Protein AF-A0A147DNI1-F1 (afdb_monomer_lite)

Organism: NCBI:txid465820

Sequence (116 aa):
VEQVLERLRSTGLERAASSAAVAEEWGVDPDAPLRDVVAAAPNGPWGEILTAHLTAMVELTTQIGALRDENDRFLRTAAQATEETLAGSVGDAATYDASGGSGSRADGARLFEGTL

pLDDT: mean 85.21, std 16.27, range [45.31, 98.19]

Foldseek 3Di:
DVVVVVVVVVVVVVVLQVLLVLCVVLVHHSNDDSVVSLVSDPPDCSNVVSVVVVVVVVVVVVVVVVVVVVVVVVVVVVVVVVVVVVVVVVQLPQDQDPVRDRHDPPPPPDDDDDDD

Secondary structure (DSSP, 8-state):
-HHHHHHHHHHHHHHHHHHHHHHHHTTS-TTS-HHHHHHTPPSSTHHHHHHHHHHHHHHHHHHHHHHHHHHHHHHHHHHHHHHHHHHHHHHT--EEPTTS-EE-------------

Radius of gyration: 31.12 Å; chains: 1; bounding box: 53×21×94 Å

Structure (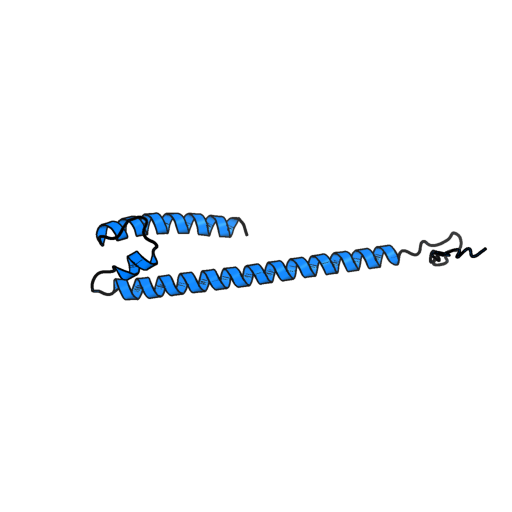mmCIF, N/CA/C/O backbone):
data_AF-A0A147DNI1-F1
#
_entry.id   AF-A0A147DNI1-F1
#
loop_
_atom_site.group_PDB
_atom_site.id
_atom_site.type_symbol
_atom_site.label_atom_id
_atom_site.label_alt_id
_atom_site.label_comp_id
_atom_site.label_asym_id
_atom_site.label_entity_id
_atom_site.label_seq_id
_atom_site.pdbx_PDB_ins_code
_atom_site.Cartn_x
_atom_site.Cartn_y
_atom_site.Cartn_z
_atom_site.occupancy
_atom_site.B_iso_or_equiv
_atom_site.auth_seq_id
_atom_site.auth_comp_id
_atom_site.auth_asym_id
_atom_site.auth_atom_id
_atom_site.pdbx_PDB_model_num
ATOM 1 N N . VAL A 1 1 ? 13.542 -7.790 -8.308 1.00 72.38 1 VAL A N 1
ATOM 2 C CA . VAL A 1 1 ? 12.217 -7.383 -7.783 1.00 72.38 1 VAL A CA 1
ATOM 3 C C . VAL A 1 1 ? 11.658 -8.447 -6.840 1.00 72.38 1 VAL A C 1
ATOM 5 O O . VAL A 1 1 ? 11.151 -8.070 -5.790 1.00 72.38 1 VAL A O 1
ATOM 8 N N . GLU A 1 2 ? 11.860 -9.746 -7.111 1.00 83.19 2 GLU A N 1
ATOM 9 C CA . GLU A 1 2 ? 11.446 -10.855 -6.227 1.00 83.19 2 GLU A CA 1
ATOM 10 C C . GLU A 1 2 ? 11.819 -10.664 -4.755 1.00 83.19 2 GLU A C 1
ATOM 12 O O . GLU A 1 2 ? 10.952 -10.780 -3.902 1.00 83.19 2 GLU A O 1
ATOM 17 N N . GLN A 1 3 ? 13.073 -10.326 -4.432 1.00 84.25 3 GLN A N 1
ATOM 18 C CA . GLN A 1 3 ? 13.489 -10.180 -3.027 1.00 84.25 3 GLN A CA 1
ATOM 19 C C . GLN A 1 3 ? 12.708 -9.092 -2.274 1.00 84.25 3 GLN A C 1
ATOM 21 O O . GLN A 1 3 ? 12.478 -9.213 -1.075 1.00 84.25 3 GLN A O 1
ATOM 26 N N . VAL A 1 4 ? 12.307 -8.020 -2.964 1.00 85.50 4 VAL A N 1
ATOM 27 C CA . VAL A 1 4 ? 11.508 -6.944 -2.363 1.00 85.50 4 VAL A CA 1
ATOM 28 C C . VAL A 1 4 ? 10.066 -7.404 -2.183 1.00 85.50 4 VAL A C 1
ATOM 30 O O . VAL A 1 4 ? 9.493 -7.179 -1.122 1.00 85.50 4 VAL A O 1
ATOM 33 N N . LEU A 1 5 ? 9.500 -8.093 -3.178 1.00 86.25 5 LEU A N 1
ATOM 34 C CA . LEU A 1 5 ? 8.153 -8.661 -3.086 1.00 86.25 5 LEU A CA 1
ATOM 35 C C . LEU A 1 5 ? 8.049 -9.708 -1.974 1.00 86.25 5 LEU A C 1
ATOM 37 O O . LEU A 1 5 ? 7.071 -9.710 -1.234 1.00 86.25 5 LEU A O 1
ATOM 41 N N . GLU A 1 6 ? 9.073 -10.542 -1.807 1.00 92.44 6 GLU A N 1
ATOM 42 C CA . GLU A 1 6 ? 9.119 -11.544 -0.744 1.00 92.44 6 GLU A CA 1
ATOM 43 C C . GLU A 1 6 ? 9.171 -10.892 0.641 1.00 92.44 6 GLU A C 1
ATOM 45 O O . GLU A 1 6 ? 8.403 -11.249 1.532 1.00 92.44 6 GLU A O 1
ATOM 50 N N . ARG A 1 7 ? 10.000 -9.854 0.815 1.00 89.19 7 ARG A N 1
ATOM 51 C CA . ARG A 1 7 ? 10.024 -9.077 2.065 1.00 89.19 7 ARG A CA 1
ATOM 52 C C . ARG A 1 7 ? 8.681 -8.407 2.343 1.00 89.19 7 ARG A C 1
ATOM 54 O O . ARG A 1 7 ? 8.182 -8.507 3.457 1.00 89.19 7 ARG A O 1
ATOM 61 N N . LEU A 1 8 ? 8.070 -7.774 1.337 1.00 89.19 8 LEU A N 1
ATOM 62 C CA . LEU A 1 8 ? 6.745 -7.160 1.473 1.00 89.19 8 LEU A CA 1
ATOM 63 C C . LEU A 1 8 ? 5.680 -8.187 1.867 1.00 89.19 8 LEU A C 1
ATOM 65 O O . LEU A 1 8 ? 4.802 -7.875 2.672 1.00 89.19 8 LEU A O 1
ATOM 69 N N . ARG A 1 9 ? 5.772 -9.412 1.339 1.00 91.69 9 ARG A N 1
ATOM 70 C CA . ARG A 1 9 ? 4.884 -10.516 1.701 1.00 91.69 9 ARG A CA 1
ATOM 71 C C . ARG A 1 9 ? 5.086 -10.956 3.151 1.00 91.69 9 ARG A C 1
ATOM 73 O O . ARG A 1 9 ? 4.098 -11.029 3.874 1.00 91.69 9 ARG A O 1
ATOM 80 N N . SER A 1 10 ? 6.328 -11.196 3.580 1.00 95.44 10 SER A N 1
ATOM 81 C CA . SER A 1 10 ? 6.647 -11.583 4.966 1.00 95.44 10 SER A CA 1
ATOM 82 C C . SER A 1 10 ? 6.173 -10.526 5.959 1.00 95.44 10 SER A C 1
ATOM 84 O O . SER A 1 10 ? 5.375 -10.816 6.846 1.00 95.44 10 SER A O 1
ATOM 86 N N . THR A 1 11 ? 6.563 -9.267 5.746 1.00 93.94 11 THR A N 1
ATOM 87 C CA . THR A 1 11 ? 6.142 -8.148 6.598 1.00 93.94 11 THR A CA 1
ATOM 88 C C . THR A 1 11 ? 4.626 -7.954 6.564 1.00 93.94 11 THR A C 1
ATOM 90 O O . THR A 1 11 ? 4.016 -7.605 7.572 1.00 93.94 11 THR A O 1
ATOM 93 N N . GLY A 1 12 ? 3.984 -8.189 5.416 1.00 92.75 12 GLY A N 1
ATOM 94 C CA . GLY A 1 12 ? 2.530 -8.161 5.294 1.00 92.75 12 GLY A CA 1
ATOM 95 C C . GLY A 1 12 ? 1.838 -9.221 6.147 1.00 92.75 12 GLY A C 1
ATOM 96 O O . GLY A 1 12 ? 0.837 -8.908 6.788 1.00 92.75 12 GLY A O 1
ATOM 97 N N . LEU A 1 13 ? 2.389 -10.434 6.187 1.00 95.31 13 LEU A N 1
ATOM 98 C CA . LEU A 1 13 ? 1.873 -11.538 6.993 1.00 95.31 13 LEU A CA 1
ATOM 99 C C . LEU A 1 13 ? 2.059 -11.282 8.495 1.00 95.31 13 LEU A C 1
ATOM 101 O O . LEU A 1 13 ? 1.117 -11.448 9.262 1.00 95.31 13 LEU A O 1
ATOM 105 N N . GLU A 1 14 ? 3.239 -10.816 8.907 1.00 95.56 14 GLU A N 1
ATOM 106 C CA . GLU A 1 14 ? 3.526 -10.437 10.300 1.00 95.56 14 GLU A CA 1
ATOM 107 C C . GLU A 1 14 ? 2.585 -9.332 10.790 1.00 95.56 14 GLU A C 1
ATOM 109 O O . GLU A 1 14 ? 2.044 -9.396 11.899 1.00 95.56 14 GLU A 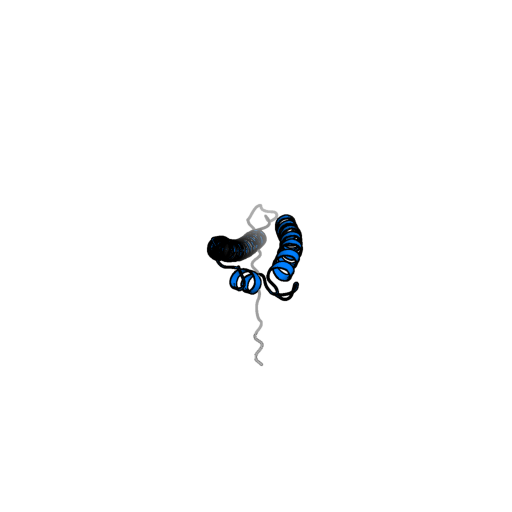O 1
ATOM 114 N N . ARG A 1 15 ? 2.341 -8.331 9.935 1.00 95.25 15 ARG A N 1
ATOM 115 C CA . ARG A 1 15 ? 1.386 -7.259 10.213 1.00 95.25 15 ARG A CA 1
ATOM 116 C C . ARG A 1 15 ? -0.031 -7.804 10.349 1.00 95.25 15 ARG A C 1
ATOM 118 O O . ARG A 1 15 ? -0.710 -7.405 11.281 1.00 95.25 15 ARG A O 1
ATOM 125 N N . ALA A 1 16 ? -0.461 -8.688 9.445 1.00 95.25 16 ALA A N 1
ATOM 126 C CA . ALA A 1 16 ? -1.796 -9.282 9.484 1.00 95.25 16 ALA A CA 1
ATOM 127 C C . ALA A 1 16 ? -2.016 -10.091 10.772 1.00 95.25 16 ALA A C 1
ATOM 129 O O . ALA A 1 16 ? -3.025 -9.910 11.445 1.00 95.25 16 ALA A O 1
ATOM 130 N N . ALA A 1 17 ? -1.034 -10.906 11.167 1.00 95.56 17 ALA A N 1
ATOM 131 C CA . ALA A 1 17 ? -1.082 -11.649 12.424 1.00 95.56 17 ALA A CA 1
ATOM 132 C C . ALA A 1 17 ? -1.150 -10.712 13.643 1.00 95.56 17 ALA A C 1
ATOM 134 O O . ALA A 1 17 ? -1.918 -10.947 14.572 1.00 95.56 17 ALA A O 1
ATOM 135 N N . SER A 1 18 ? -0.384 -9.618 13.622 1.00 94.81 18 SER A N 1
ATOM 136 C CA . SER A 1 18 ? -0.392 -8.622 14.699 1.00 94.81 18 SER A CA 1
ATOM 137 C C . SER A 1 18 ? -1.709 -7.839 14.754 1.00 94.81 18 SER A C 1
ATOM 139 O O . SER A 1 18 ? -2.223 -7.579 15.838 1.00 94.81 18 SER A O 1
ATOM 141 N N . SER 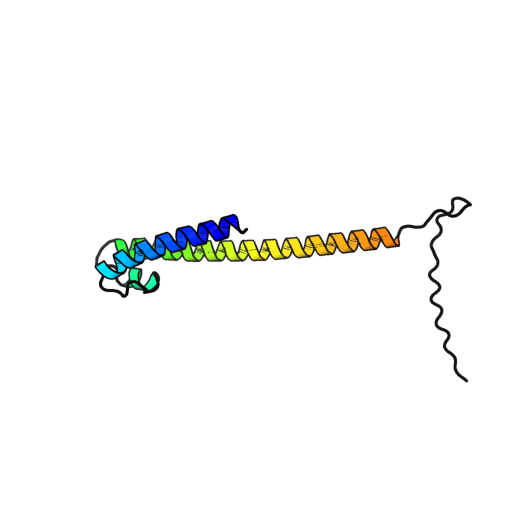A 1 19 ? -2.280 -7.475 13.600 1.00 96.31 19 SER A N 1
ATOM 142 C CA . SER A 1 19 ? -3.559 -6.763 13.537 1.00 96.31 19 SER A CA 1
ATOM 143 C C . SER A 1 19 ? -4.737 -7.636 13.941 1.00 96.31 19 SER A C 1
ATOM 145 O O . SER A 1 19 ? -5.671 -7.102 14.521 1.00 96.31 19 SER A O 1
ATOM 147 N N . ALA A 1 20 ? -4.687 -8.947 13.684 1.00 97.25 20 ALA A N 1
ATOM 148 C CA . ALA A 1 20 ? -5.727 -9.880 14.111 1.00 97.25 20 ALA A CA 1
ATOM 149 C C . ALA A 1 20 ? -5.870 -9.904 15.642 1.00 97.25 20 ALA A C 1
ATOM 151 O O . ALA A 1 20 ? -6.976 -9.791 16.158 1.00 97.25 20 ALA A O 1
ATOM 152 N N . ALA A 1 21 ? -4.752 -9.936 16.377 1.00 96.50 21 ALA A N 1
ATOM 153 C CA . ALA A 1 21 ? -4.777 -9.884 17.841 1.00 96.50 21 ALA A CA 1
ATOM 154 C C . ALA A 1 21 ? -5.391 -8.574 18.375 1.00 96.50 21 ALA A C 1
ATOM 156 O O . ALA A 1 21 ? -6.169 -8.586 19.326 1.00 96.50 21 ALA A O 1
ATOM 157 N N . VAL A 1 22 ? -5.073 -7.442 17.740 1.00 96.81 22 VAL A N 1
ATOM 158 C CA . VAL A 1 22 ? -5.647 -6.134 18.103 1.00 96.81 22 VAL A CA 1
ATOM 159 C C . VAL A 1 22 ? -7.129 -6.051 17.728 1.00 96.81 22 VAL A C 1
ATOM 161 O O . VAL A 1 22 ? -7.920 -5.484 18.476 1.00 96.81 22 VAL A O 1
ATOM 164 N N . ALA A 1 23 ? -7.521 -6.625 16.589 1.00 97.38 23 ALA A N 1
ATOM 165 C CA . ALA A 1 23 ? -8.911 -6.684 16.159 1.00 97.38 23 ALA A CA 1
ATOM 166 C C . ALA A 1 23 ? -9.770 -7.437 17.182 1.00 97.38 23 ALA A C 1
ATOM 168 O O . ALA A 1 23 ? -10.801 -6.911 17.596 1.00 97.38 23 ALA A O 1
ATOM 169 N N . GLU A 1 24 ? -9.305 -8.593 17.665 1.00 97.12 24 GLU A N 1
ATOM 170 C CA . GLU A 1 24 ? -9.978 -9.336 18.738 1.00 97.12 24 GLU A CA 1
ATOM 171 C C . GLU A 1 24 ? -10.109 -8.501 20.019 1.00 97.12 24 GLU A C 1
ATOM 173 O O . GLU A 1 24 ? -11.193 -8.438 20.603 1.00 97.12 24 GLU A O 1
ATOM 178 N N . GLU A 1 25 ? -9.038 -7.816 20.437 1.00 96.31 25 GLU A N 1
ATOM 179 C CA . GLU A 1 25 ? -9.048 -6.948 21.623 1.00 96.31 25 GLU A CA 1
ATOM 180 C C . GLU A 1 25 ? -10.070 -5.808 21.499 1.00 96.31 25 GLU A C 1
ATOM 182 O O . GLU A 1 25 ? -10.722 -5.434 22.476 1.00 96.31 25 GLU A O 1
ATOM 187 N N . TRP A 1 26 ? -10.235 -5.260 20.294 1.00 96.69 26 TRP A N 1
ATOM 188 C CA . TRP A 1 26 ? -11.152 -4.152 20.017 1.00 96.69 26 TRP A CA 1
ATOM 189 C C . TRP A 1 26 ? -12.542 -4.604 19.548 1.00 96.69 26 TRP A C 1
ATOM 191 O O . TRP A 1 26 ? -13.390 -3.764 19.250 1.00 96.69 26 TRP A O 1
ATOM 201 N N . GLY A 1 27 ? -12.813 -5.913 19.530 1.00 96.38 27 GLY A N 1
ATOM 202 C CA . GLY A 1 27 ? -14.127 -6.471 19.200 1.00 96.38 27 GLY A CA 1
ATOM 203 C C . GLY A 1 27 ? -14.490 -6.414 17.713 1.00 96.38 27 GLY A C 1
ATOM 204 O O . GLY A 1 27 ? -15.674 -6.361 17.374 1.00 96.38 27 GLY A O 1
ATOM 205 N N . VAL A 1 28 ? -13.492 -6.412 16.832 1.00 97.31 28 VAL A N 1
ATOM 206 C CA . VAL A 1 28 ? -13.637 -6.508 15.374 1.00 97.31 28 VAL A CA 1
ATOM 207 C C . VAL A 1 28 ? -13.272 -7.924 14.926 1.00 97.31 28 VAL A C 1
ATOM 209 O O . VAL A 1 28 ? -12.538 -8.633 15.610 1.00 97.31 28 VAL A O 1
ATOM 212 N N . ASP A 1 29 ? -13.790 -8.350 13.775 1.00 97.38 29 ASP A N 1
ATOM 213 C CA . ASP A 1 29 ? -13.397 -9.613 13.147 1.00 97.38 29 ASP A CA 1
ATOM 214 C C . ASP A 1 29 ? -11.856 -9.675 12.962 1.00 97.38 29 ASP A C 1
ATOM 216 O O . ASP A 1 29 ? -11.288 -8.725 12.414 1.00 97.38 29 ASP A O 1
ATOM 220 N N . PRO A 1 30 ? -11.160 -10.742 13.410 1.00 96.44 30 PRO A N 1
ATOM 221 C CA . PRO A 1 30 ? -9.708 -10.889 13.244 1.00 96.44 30 PRO A CA 1
ATOM 222 C C . PRO A 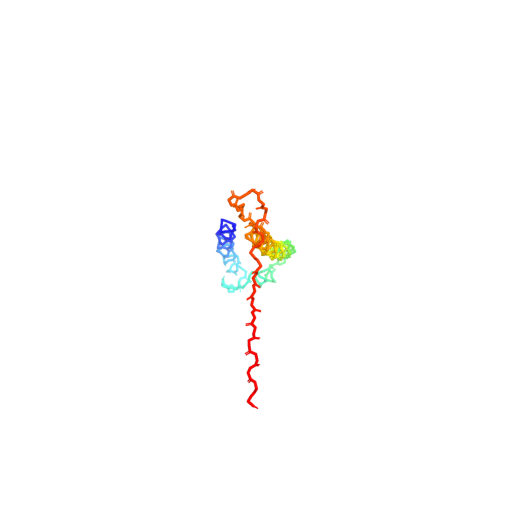1 30 ? -9.247 -10.903 11.782 1.00 96.44 30 PRO A C 1
ATOM 224 O O . PRO A 1 30 ? -8.106 -10.528 11.502 1.00 96.44 30 PRO A O 1
ATOM 227 N N . ASP A 1 31 ? -10.127 -11.285 10.853 1.00 95.56 31 ASP A N 1
ATOM 228 C CA . ASP A 1 31 ? -9.871 -11.267 9.411 1.00 95.56 31 ASP A CA 1
ATOM 229 C C . ASP A 1 31 ? -10.297 -9.938 8.752 1.00 95.56 31 ASP A C 1
ATOM 231 O O . ASP A 1 31 ? -10.200 -9.778 7.528 1.00 95.56 31 ASP A O 1
ATOM 235 N N . ALA A 1 32 ? -10.756 -8.953 9.537 1.00 96.06 32 ALA A N 1
ATOM 236 C CA . ALA A 1 32 ? -11.125 -7.641 9.023 1.00 96.06 32 ALA A CA 1
ATOM 237 C C . ALA A 1 32 ? -9.930 -6.937 8.361 1.00 96.06 32 ALA A C 1
ATOM 239 O O . ALA A 1 32 ? -8.783 -7.029 8.817 1.00 96.06 32 ALA A O 1
ATOM 240 N N . PRO A 1 33 ? -10.166 -6.157 7.290 1.00 95.12 33 PRO A N 1
ATOM 241 C CA . PRO A 1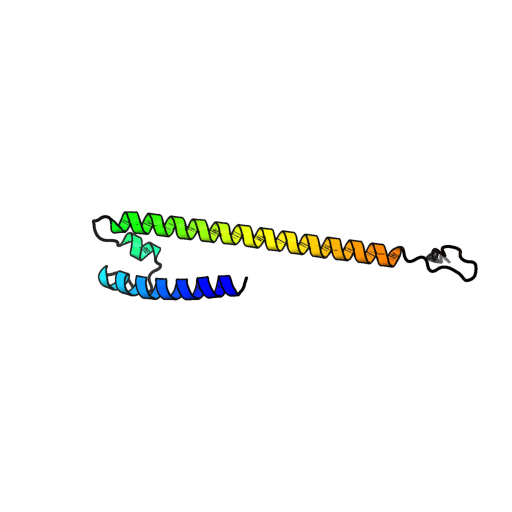 33 ? -9.103 -5.372 6.693 1.00 95.12 33 PRO A CA 1
ATOM 242 C C . PRO A 1 33 ? -8.580 -4.353 7.712 1.00 95.12 33 PRO A C 1
ATOM 244 O O . PRO A 1 33 ? -9.347 -3.739 8.447 1.00 95.12 33 PRO A O 1
ATOM 247 N N . LEU A 1 34 ? -7.270 -4.091 7.687 1.00 95.69 34 LEU A N 1
ATOM 248 C CA . LEU A 1 34 ? -6.600 -3.205 8.651 1.00 95.69 34 LEU A CA 1
ATOM 249 C C . LEU A 1 34 ? -7.293 -1.841 8.828 1.00 95.69 34 LEU A C 1
ATOM 251 O O . LEU A 1 34 ? -7.313 -1.303 9.926 1.00 95.69 34 LEU A O 1
ATOM 255 N N . ARG A 1 35 ? -7.889 -1.293 7.762 1.00 96.56 35 ARG A N 1
ATOM 256 C CA . ARG A 1 35 ? -8.637 -0.027 7.808 1.00 96.56 35 ARG A CA 1
ATOM 257 C C . ARG A 1 35 ? -9.809 -0.056 8.805 1.00 96.56 35 ARG A C 1
ATOM 259 O O . ARG A 1 35 ? -10.072 0.954 9.446 1.00 96.56 35 ARG A O 1
ATOM 266 N N . ASP A 1 36 ? -10.470 -1.202 8.946 1.00 97.19 36 ASP A N 1
ATOM 267 C CA . ASP A 1 36 ? -11.626 -1.382 9.825 1.00 97.19 36 ASP A CA 1
ATOM 268 C C . ASP A 1 36 ? -11.158 -1.529 11.277 1.00 97.19 36 ASP A C 1
ATOM 270 O O . ASP A 1 36 ? -11.750 -0.941 12.179 1.00 97.19 36 ASP A O 1
ATOM 274 N N . VAL A 1 37 ? -10.022 -2.203 11.494 1.00 97.25 37 VAL A N 1
ATOM 275 C CA . VAL A 1 37 ? -9.351 -2.261 12.805 1.00 97.25 37 VAL A CA 1
ATOM 276 C C . VAL A 1 37 ? -8.950 -0.858 13.270 1.00 97.25 37 VAL A C 1
ATOM 278 O O . VAL A 1 37 ? -9.202 -0.488 14.411 1.00 97.25 37 VAL A O 1
ATOM 281 N N . VAL A 1 38 ? -8.382 -0.035 12.379 1.00 97.25 38 VAL A N 1
ATOM 282 C CA . VAL A 1 38 ? -8.039 1.366 12.688 1.00 97.25 38 VAL A CA 1
ATOM 283 C C . VAL A 1 38 ? -9.282 2.193 13.022 1.00 97.25 38 VAL A C 1
ATOM 285 O O . VAL A 1 38 ? -9.246 2.992 13.956 1.00 97.25 38 VAL A O 1
ATOM 288 N N . ALA A 1 39 ? -10.383 1.995 12.296 1.00 96.12 39 ALA A N 1
ATOM 289 C CA . ALA A 1 39 ? -11.637 2.703 12.546 1.00 96.12 39 ALA A CA 1
ATOM 290 C C . ALA A 1 39 ? -12.284 2.327 13.892 1.00 96.12 39 ALA A C 1
ATOM 292 O O . ALA A 1 39 ? -12.988 3.147 14.478 1.00 96.12 39 ALA A O 1
ATOM 293 N N . ALA A 1 40 ? -12.032 1.115 14.386 1.00 97.06 40 ALA A N 1
ATOM 294 C CA . ALA A 1 40 ? -12.515 0.636 15.678 1.00 97.06 40 ALA A CA 1
ATOM 295 C C . ALA A 1 40 ? -11.612 1.014 16.862 1.00 97.06 40 ALA A C 1
ATOM 297 O O . ALA A 1 40 ? -11.896 0.615 17.992 1.00 97.06 40 ALA A O 1
ATOM 298 N N . ALA A 1 41 ? -10.530 1.766 16.627 1.00 96.88 41 ALA A N 1
ATOM 299 C CA . ALA A 1 41 ? -9.623 2.162 17.691 1.00 96.88 41 ALA A CA 1
ATOM 300 C C . ALA A 1 41 ? -10.388 2.865 18.833 1.00 96.88 41 ALA A C 1
ATOM 302 O O . ALA A 1 41 ? -11.176 3.784 18.580 1.00 96.88 41 ALA A O 1
ATOM 303 N N . PRO A 1 42 ? -10.159 2.469 20.098 1.00 94.88 42 PRO A N 1
ATOM 304 C CA . PRO A 1 42 ? -10.822 3.084 21.237 1.00 94.88 42 PRO A CA 1
ATOM 305 C C . PRO A 1 42 ? -10.415 4.554 21.389 1.00 94.88 42 PRO A C 1
ATOM 307 O O . PRO A 1 42 ? -9.388 5.001 20.869 1.00 94.88 42 PRO A O 1
ATOM 310 N N . ASN A 1 43 ? -11.206 5.305 22.162 1.00 93.50 43 ASN A N 1
ATOM 311 C CA . ASN A 1 43 ? -10.919 6.707 22.465 1.00 93.50 43 ASN A CA 1
ATOM 312 C C . ASN A 1 43 ? -9.490 6.869 22.998 1.00 93.50 43 ASN A C 1
ATOM 314 O O . ASN A 1 43 ? -9.131 6.306 24.033 1.00 93.50 43 ASN A O 1
ATOM 318 N N . GLY A 1 44 ? -8.685 7.666 22.301 1.00 93.38 44 GLY A N 1
ATOM 319 C CA . GLY A 1 44 ? -7.280 7.848 22.627 1.00 93.38 44 GLY A CA 1
ATOM 320 C C . GLY A 1 44 ? -6.434 8.144 21.389 1.00 93.38 44 GLY A C 1
ATOM 321 O O . GLY A 1 44 ? -6.970 8.382 20.307 1.00 93.38 44 GLY A O 1
ATOM 322 N N . PRO A 1 45 ? -5.101 8.128 21.533 1.00 96.00 45 PRO A N 1
ATOM 323 C CA . PRO A 1 45 ? -4.182 8.536 20.470 1.00 96.00 45 PRO A CA 1
ATOM 324 C C . PRO A 1 45 ? -4.054 7.507 19.335 1.00 96.00 45 PRO A C 1
ATOM 326 O O . PRO A 1 45 ? -3.581 7.836 18.249 1.00 96.00 45 PRO A O 1
ATOM 329 N N . TRP A 1 46 ? -4.452 6.253 19.569 1.00 96.00 46 TRP A N 1
ATOM 330 C CA . TRP A 1 46 ? -4.200 5.155 18.636 1.00 96.00 46 TRP A CA 1
ATOM 331 C C . TRP A 1 46 ? -4.924 5.305 17.300 1.00 96.00 46 TRP A C 1
ATOM 333 O O . TRP A 1 46 ? -4.326 4.999 16.271 1.00 96.00 46 TRP A O 1
ATOM 343 N N . GLY A 1 47 ? -6.156 5.822 17.290 1.00 96.25 47 GLY A N 1
ATOM 344 C CA . GLY A 1 47 ? -6.898 6.042 16.045 1.00 96.25 47 GLY A CA 1
ATOM 345 C C . GLY A 1 47 ? -6.172 7.000 15.097 1.00 96.25 47 GLY A C 1
ATOM 346 O O . GLY A 1 47 ? -5.999 6.695 13.917 1.00 96.25 47 GLY A O 1
ATOM 347 N N . GLU A 1 48 ? -5.663 8.119 15.618 1.00 97.31 48 GLU A N 1
ATOM 348 C CA . GLU A 1 48 ? -4.899 9.099 14.836 1.00 97.31 48 GLU A CA 1
ATOM 349 C C . GLU A 1 48 ? -3.566 8.515 14.351 1.00 97.31 48 GLU A C 1
ATOM 351 O O . GLU A 1 48 ? -3.260 8.562 13.157 1.00 97.31 48 GLU A O 1
ATOM 356 N N . ILE A 1 49 ? -2.800 7.898 15.259 1.00 97.44 49 ILE A N 1
ATOM 357 C CA . ILE A 1 49 ? -1.491 7.311 14.945 1.00 97.44 49 ILE A CA 1
ATOM 358 C C . ILE A 1 49 ? -1.626 6.250 13.852 1.00 97.44 49 ILE A C 1
ATOM 360 O O . ILE A 1 49 ? -0.888 6.281 12.865 1.00 97.44 49 ILE A O 1
ATOM 364 N N . LEU A 1 50 ? -2.560 5.312 14.005 1.00 97.06 50 LEU A N 1
ATOM 365 C CA . LEU A 1 50 ? -2.731 4.220 13.054 1.00 97.06 50 LEU A CA 1
ATOM 366 C C . LEU A 1 50 ? -3.292 4.708 11.716 1.00 97.06 50 LEU A C 1
ATOM 368 O O . LEU A 1 50 ? -2.880 4.201 10.674 1.00 97.06 50 LEU A O 1
ATOM 372 N N . THR A 1 51 ? -4.151 5.731 11.717 1.00 98.00 51 THR A N 1
ATOM 373 C CA . THR A 1 51 ? -4.624 6.373 10.481 1.00 98.00 51 THR A CA 1
ATOM 374 C C . THR A 1 51 ? -3.472 7.020 9.715 1.00 98.00 51 THR A C 1
ATOM 376 O O . THR A 1 51 ? -3.350 6.822 8.502 1.00 98.00 51 THR A O 1
ATOM 379 N N . ALA A 1 52 ? -2.585 7.743 10.407 1.00 98.19 52 ALA A N 1
ATOM 380 C CA . ALA A 1 52 ? -1.409 8.353 9.790 1.00 98.19 52 ALA A CA 1
ATOM 381 C C . ALA A 1 52 ? -0.470 7.291 9.191 1.00 98.19 52 ALA A C 1
ATOM 383 O O . ALA A 1 52 ? -0.036 7.418 8.046 1.00 98.19 52 ALA A O 1
ATOM 384 N N . HIS A 1 53 ? -0.219 6.199 9.921 1.00 97.19 53 HIS A N 1
ATOM 385 C CA . HIS A 1 53 ? 0.610 5.095 9.428 1.00 97.19 53 HIS A CA 1
ATOM 386 C C . HIS A 1 53 ? -0.031 4.369 8.243 1.00 97.19 53 HIS A C 1
ATOM 388 O O . HIS A 1 53 ? 0.657 4.077 7.266 1.00 97.19 53 HIS A O 1
ATOM 394 N N . LEU A 1 54 ? -1.338 4.090 8.292 1.00 96.88 54 LEU A N 1
ATOM 395 C CA . LEU A 1 54 ? -2.061 3.469 7.182 1.00 96.88 54 LEU A CA 1
ATOM 396 C C . LEU A 1 54 ? -1.986 4.334 5.922 1.00 96.88 54 LEU A C 1
ATOM 398 O O . LEU A 1 54 ? -1.696 3.818 4.844 1.00 96.88 54 LEU A O 1
ATOM 402 N N . THR A 1 55 ? -2.176 5.645 6.073 1.00 98.19 55 THR A N 1
ATOM 403 C CA . THR A 1 55 ? -2.059 6.612 4.975 1.00 98.19 55 THR A CA 1
ATOM 404 C C . THR A 1 55 ? -0.661 6.573 4.361 1.00 98.19 55 THR A C 1
ATOM 406 O O . THR A 1 55 ? -0.531 6.365 3.156 1.00 98.19 55 THR A O 1
ATOM 409 N N . ALA A 1 56 ? 0.386 6.661 5.187 1.00 97.62 56 ALA A N 1
ATOM 410 C CA . ALA A 1 56 ? 1.768 6.591 4.718 1.00 97.62 56 ALA A CA 1
ATOM 411 C C . ALA A 1 56 ? 2.085 5.253 4.020 1.00 97.62 56 ALA A C 1
ATOM 413 O O . ALA A 1 56 ? 2.740 5.235 2.980 1.00 97.62 56 ALA A O 1
ATOM 414 N N . MET A 1 57 ? 1.594 4.121 4.542 1.00 95.00 57 MET A N 1
ATOM 415 C CA . MET A 1 57 ? 1.783 2.808 3.911 1.00 95.00 57 MET A CA 1
ATOM 416 C C . MET A 1 57 ? 1.134 2.729 2.522 1.00 95.00 57 MET A C 1
ATOM 418 O O . MET A 1 57 ? 1.751 2.204 1.590 1.00 95.00 57 MET A O 1
ATOM 422 N N . VAL A 1 58 ? -0.091 3.244 2.368 1.00 95.75 58 VAL A N 1
ATOM 423 C CA . VAL A 1 58 ? -0.805 3.285 1.078 1.00 95.75 58 VAL A CA 1
ATOM 424 C C . VAL A 1 58 ? -0.085 4.196 0.083 1.00 95.75 58 VAL A C 1
ATOM 426 O O . VAL A 1 58 ? 0.083 3.839 -1.085 1.00 95.75 58 VAL A O 1
ATOM 429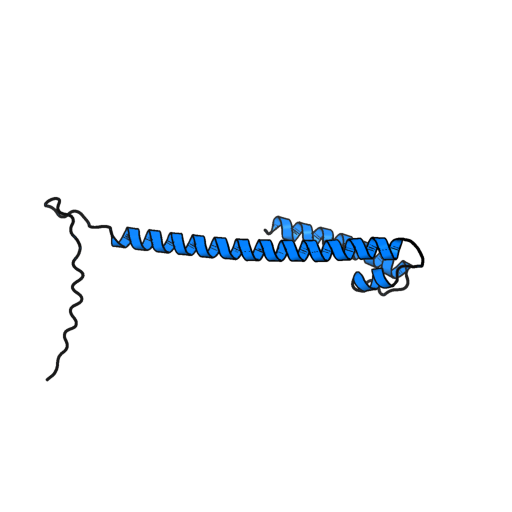 N N . GLU A 1 59 ? 0.394 5.350 0.542 1.00 98.00 59 GLU A N 1
ATOM 430 C CA . GLU A 1 59 ? 1.140 6.287 -0.295 1.00 98.00 59 GLU A CA 1
ATOM 431 C C . GLU A 1 59 ? 2.450 5.665 -0.799 1.00 98.00 59 GLU A C 1
ATOM 433 O O . GLU A 1 59 ? 2.718 5.657 -2.002 1.00 98.00 59 GLU A O 1
ATOM 438 N N . LEU A 1 60 ? 3.236 5.064 0.098 1.00 95.19 60 LEU A N 1
ATOM 439 C CA . LEU A 1 60 ? 4.501 4.417 -0.249 1.00 95.19 60 LEU A CA 1
ATOM 440 C C . LEU A 1 60 ? 4.302 3.243 -1.212 1.00 95.19 60 LEU A C 1
ATOM 442 O O . LEU A 1 60 ? 5.055 3.100 -2.173 1.00 95.19 60 LEU A O 1
ATOM 446 N N . THR A 1 61 ? 3.282 2.409 -0.998 1.00 91.69 61 THR A N 1
ATOM 447 C CA . THR A 1 61 ? 2.994 1.290 -1.914 1.00 91.69 61 THR A CA 1
ATOM 448 C C . THR A 1 61 ? 2.546 1.769 -3.292 1.00 91.69 61 THR A C 1
ATOM 450 O O . THR A 1 61 ? 2.951 1.180 -4.296 1.00 91.69 61 THR A O 1
ATOM 453 N N . THR A 1 62 ? 1.807 2.876 -3.361 1.00 95.50 62 THR A N 1
ATOM 454 C CA . THR A 1 62 ? 1.448 3.527 -4.629 1.00 95.50 62 THR A CA 1
ATOM 455 C C . THR A 1 62 ? 2.690 4.045 -5.361 1.00 95.50 62 THR A C 1
ATOM 457 O O . THR A 1 62 ? 2.863 3.772 -6.549 1.00 95.50 62 THR A O 1
ATOM 460 N N . GLN A 1 63 ? 3.599 4.726 -4.654 1.00 95.75 63 GLN A N 1
ATOM 461 C CA . GLN A 1 63 ? 4.859 5.222 -5.223 1.00 95.75 63 GLN A CA 1
ATOM 462 C C . GLN A 1 63 ? 5.759 4.083 -5.726 1.00 95.75 63 GLN A C 1
ATOM 464 O O . GLN A 1 63 ? 6.330 4.178 -6.813 1.00 95.75 63 GLN A O 1
ATOM 469 N N . ILE A 1 64 ? 5.854 2.981 -4.973 1.00 91.12 64 ILE A N 1
ATOM 470 C CA . ILE A 1 64 ? 6.594 1.779 -5.390 1.00 91.12 64 ILE A CA 1
ATOM 471 C C . ILE A 1 64 ? 6.006 1.199 -6.684 1.00 91.12 64 ILE A C 1
ATOM 473 O O . ILE A 1 64 ? 6.767 0.828 -7.579 1.00 91.12 64 ILE A O 1
ATOM 477 N N . GLY A 1 65 ? 4.674 1.134 -6.796 1.00 90.50 65 GLY A N 1
ATOM 478 C CA . GLY A 1 65 ? 3.987 0.685 -8.010 1.00 90.50 65 GLY A CA 1
ATOM 479 C C . GLY A 1 65 ? 4.331 1.551 -9.222 1.00 90.50 65 GLY A C 1
ATOM 480 O O . GLY A 1 65 ? 4.795 1.032 -10.232 1.00 90.50 65 GLY A O 1
ATOM 481 N N . ALA A 1 66 ? 4.222 2.873 -9.081 1.00 94.94 66 ALA A N 1
ATOM 482 C CA . ALA A 1 66 ? 4.557 3.810 -10.152 1.00 94.94 66 ALA A CA 1
ATOM 483 C C . ALA A 1 66 ? 6.026 3.697 -10.604 1.00 94.94 66 ALA A C 1
ATOM 485 O O . ALA A 1 66 ? 6.312 3.679 -11.800 1.00 94.94 66 ALA A O 1
ATOM 486 N N . LEU A 1 67 ? 6.967 3.569 -9.659 1.00 94.12 67 LEU A N 1
ATOM 487 C CA . LEU A 1 67 ? 8.387 3.405 -9.980 1.00 94.12 67 LEU A CA 1
ATOM 488 C C . LEU A 1 67 ? 8.665 2.081 -10.706 1.00 94.12 67 LEU A C 1
ATOM 490 O O . LEU A 1 67 ? 9.513 2.023 -11.597 1.00 94.12 67 LEU A O 1
ATOM 494 N N . ARG A 1 68 ? 7.967 1.006 -10.328 1.00 92.56 68 ARG A N 1
ATOM 495 C CA . ARG A 1 68 ? 8.057 -0.278 -11.027 1.00 92.56 68 ARG A CA 1
ATOM 496 C C . ARG A 1 68 ? 7.589 -0.144 -12.475 1.00 92.56 68 ARG A C 1
ATOM 498 O O . ARG A 1 68 ? 8.316 -0.574 -13.365 1.00 92.56 68 ARG A O 1
ATOM 505 N N . ASP A 1 69 ? 6.422 0.452 -12.696 1.00 93.69 69 ASP A N 1
ATOM 506 C CA . ASP A 1 69 ? 5.841 0.591 -14.035 1.00 93.69 69 ASP A CA 1
ATOM 507 C C . ASP A 1 69 ? 6.745 1.427 -14.956 1.00 93.69 69 ASP A C 1
ATOM 509 O O . ASP A 1 69 ? 6.946 1.094 -16.126 1.00 93.69 69 ASP A O 1
ATOM 513 N N . GLU A 1 70 ? 7.362 2.474 -14.406 1.00 96.00 70 GLU A N 1
ATOM 514 C CA . GLU A 1 70 ? 8.318 3.313 -15.125 1.00 96.00 70 GLU A CA 1
ATOM 515 C C . GLU A 1 70 ? 9.607 2.555 -15.489 1.00 96.00 70 GLU A C 1
ATOM 517 O O . GLU A 1 70 ? 10.096 2.648 -16.617 1.00 96.00 70 GLU A O 1
ATOM 522 N N . ASN A 1 71 ? 10.132 1.736 -14.574 1.00 92.88 71 ASN A N 1
ATOM 523 C CA . ASN A 1 71 ? 11.275 0.869 -14.867 1.00 92.88 71 ASN A CA 1
ATOM 524 C C . ASN A 1 71 ? 10.944 -0.168 -15.950 1.00 92.88 71 ASN A C 1
ATOM 526 O O . ASN A 1 71 ? 11.743 -0.372 -16.866 1.00 92.88 71 ASN A O 1
ATOM 530 N N . ASP A 1 72 ? 9.763 -0.788 -15.890 1.00 94.50 72 ASP A N 1
ATOM 531 C CA . ASP A 1 72 ? 9.306 -1.743 -16.905 1.00 94.50 72 ASP A CA 1
ATOM 532 C C . ASP A 1 72 ? 9.198 -1.069 -18.284 1.00 94.50 72 ASP A C 1
ATOM 534 O O . ASP A 1 72 ? 9.577 -1.658 -19.302 1.00 94.50 72 ASP A O 1
ATOM 538 N N . ARG A 1 73 ? 8.743 0.190 -18.330 1.00 96.31 73 ARG A N 1
ATOM 539 C CA . ARG A 1 73 ? 8.728 1.003 -19.553 1.00 96.31 73 ARG A CA 1
ATOM 540 C C . ARG A 1 73 ? 10.140 1.245 -20.089 1.00 96.31 73 ARG A C 1
ATOM 542 O O . ARG A 1 73 ? 10.376 0.995 -21.271 1.00 96.31 73 ARG A O 1
ATOM 549 N N . PHE A 1 74 ? 11.080 1.682 -19.247 1.00 95.25 74 PHE A N 1
ATOM 550 C CA . PHE A 1 74 ? 12.467 1.917 -19.664 1.00 95.25 74 PHE A CA 1
ATOM 551 C C . PHE A 1 74 ? 13.141 0.658 -20.209 1.00 95.25 74 PHE A C 1
ATOM 553 O O . PHE A 1 74 ? 13.796 0.722 -21.249 1.00 95.25 74 PHE A O 1
ATOM 560 N N . LEU A 1 75 ? 12.949 -0.488 -19.552 1.00 95.62 75 LEU A N 1
ATOM 561 C CA . LEU A 1 75 ? 13.522 -1.761 -19.992 1.00 95.62 75 LEU A CA 1
ATOM 562 C C . LEU A 1 75 ? 13.004 -2.176 -21.373 1.00 95.62 75 LEU A C 1
ATOM 564 O O . LEU A 1 75 ? 13.790 -2.606 -22.216 1.00 95.62 75 LEU A O 1
ATOM 568 N N . ARG A 1 76 ? 11.705 -1.997 -21.640 1.00 95.94 76 ARG A N 1
ATOM 569 C CA . ARG A 1 76 ? 11.117 -2.283 -22.961 1.00 95.94 76 ARG A CA 1
ATOM 570 C C . ARG A 1 76 ? 11.690 -1.380 -24.048 1.00 95.94 76 ARG A C 1
ATOM 572 O O . ARG A 1 76 ? 12.067 -1.870 -25.107 1.00 95.94 76 ARG A O 1
ATOM 579 N N . THR A 1 77 ? 11.796 -0.079 -23.780 1.00 95.69 77 THR A N 1
ATOM 580 C CA . THR A 1 77 ? 12.377 0.877 -24.735 1.00 95.69 77 THR A CA 1
ATOM 581 C C . THR A 1 77 ? 13.848 0.569 -25.020 1.00 95.69 77 THR A C 1
ATOM 583 O O . THR A 1 77 ? 14.263 0.594 -26.176 1.00 95.69 77 THR A O 1
ATOM 586 N N . ALA A 1 78 ? 14.633 0.228 -23.995 1.00 94.06 78 ALA A N 1
ATOM 587 C CA . ALA A 1 78 ? 16.038 -0.137 -24.160 1.00 94.06 78 ALA A CA 1
ATOM 588 C C . ALA A 1 78 ? 16.217 -1.433 -24.970 1.00 94.06 78 ALA A C 1
ATOM 590 O O . ALA A 1 78 ? 17.110 -1.509 -25.816 1.00 94.06 78 ALA A O 1
ATOM 591 N N . ALA A 1 79 ? 15.356 -2.433 -24.754 1.00 94.69 79 ALA A N 1
ATOM 592 C CA . ALA A 1 79 ? 15.365 -3.670 -25.532 1.00 94.69 79 ALA A CA 1
ATOM 593 C C . ALA A 1 79 ? 15.078 -3.397 -27.016 1.00 94.69 79 ALA A C 1
ATOM 595 O O . ALA A 1 79 ? 15.865 -3.796 -27.870 1.00 94.69 79 ALA A O 1
ATOM 596 N N . GLN A 1 80 ? 14.030 -2.622 -27.313 1.00 94.81 80 GLN A N 1
ATOM 597 C CA . GLN A 1 80 ? 13.684 -2.242 -28.685 1.00 94.81 80 GLN A CA 1
ATOM 598 C C . GLN A 1 80 ? 14.818 -1.473 -29.382 1.00 94.81 80 GLN A C 1
ATOM 600 O O . GLN A 1 80 ? 15.175 -1.798 -30.510 1.00 94.81 80 GLN A O 1
ATOM 605 N N . ALA A 1 81 ? 15.423 -0.486 -28.713 1.00 93.19 81 ALA A N 1
ATOM 606 C CA . ALA A 1 81 ? 16.543 0.272 -29.277 1.00 93.19 81 ALA A CA 1
ATOM 607 C C . ALA A 1 81 ? 17.769 -0.619 -29.563 1.00 93.19 81 ALA A C 1
ATOM 609 O O . ALA A 1 81 ? 18.493 -0.409 -30.540 1.00 93.19 81 ALA A O 1
ATOM 610 N N . THR A 1 82 ? 17.993 -1.636 -28.725 1.00 92.81 82 THR A N 1
ATOM 611 C CA . THR A 1 82 ? 19.062 -2.625 -28.924 1.00 92.81 82 THR A CA 1
ATOM 612 C C . THR A 1 82 ? 18.780 -3.503 -30.144 1.00 92.81 82 THR A C 1
ATOM 614 O O . THR A 1 82 ? 19.679 -3.728 -30.954 1.00 92.81 82 THR A O 1
ATOM 617 N N . GLU A 1 83 ? 17.536 -3.956 -30.313 1.00 92.25 83 GLU A N 1
ATOM 618 C CA . GLU A 1 83 ? 17.101 -4.728 -31.483 1.00 92.25 83 GLU A CA 1
ATOM 619 C C . GLU A 1 83 ? 17.216 -3.918 -32.780 1.00 92.25 83 GLU A C 1
ATOM 621 O O . GLU A 1 83 ? 17.753 -4.422 -33.765 1.00 92.25 83 GLU A O 1
ATOM 626 N N . GLU A 1 84 ? 16.793 -2.651 -32.773 1.00 90.44 84 GLU A N 1
ATOM 627 C CA . GLU A 1 84 ? 16.911 -1.743 -33.921 1.00 90.44 84 GLU A CA 1
ATOM 628 C C . GLU A 1 84 ? 18.379 -1.507 -34.306 1.00 90.44 84 GLU A C 1
ATOM 630 O O . GLU A 1 84 ? 18.742 -1.601 -35.480 1.00 90.44 84 GLU A O 1
ATOM 635 N N . THR A 1 85 ? 19.250 -1.291 -33.315 1.00 90.25 85 THR A N 1
ATOM 636 C CA . THR A 1 85 ? 20.697 -1.130 -33.537 1.00 90.25 85 THR A CA 1
ATOM 637 C C . THR A 1 85 ? 21.318 -2.395 -34.133 1.00 90.25 85 THR A C 1
ATOM 639 O O . THR A 1 85 ? 22.116 -2.314 -35.072 1.00 90.25 85 THR A O 1
ATOM 642 N N . LEU A 1 86 ? 20.956 -3.577 -33.622 1.00 88.25 86 LEU A N 1
ATOM 643 C CA . LEU A 1 86 ? 21.465 -4.851 -34.131 1.00 88.25 86 LEU A CA 1
ATOM 644 C C . LEU A 1 86 ? 20.966 -5.123 -35.557 1.00 88.25 86 LEU A C 1
ATOM 646 O O . LEU A 1 86 ? 21.757 -5.514 -36.413 1.00 88.25 86 LEU A O 1
ATOM 650 N N . ALA A 1 87 ? 19.685 -4.872 -35.832 1.00 84.69 87 ALA A N 1
ATOM 651 C CA . ALA A 1 87 ? 19.100 -5.021 -37.161 1.00 84.69 87 ALA A CA 1
ATOM 652 C C . ALA A 1 87 ? 19.752 -4.075 -38.184 1.00 84.69 87 ALA A C 1
ATOM 654 O O . ALA A 1 87 ? 20.097 -4.509 -39.285 1.00 84.69 87 ALA A O 1
ATOM 655 N N . GLY A 1 88 ? 19.999 -2.817 -37.802 1.00 75.19 88 GLY A N 1
ATOM 656 C CA . GLY A 1 88 ? 20.738 -1.858 -38.625 1.00 75.19 88 GLY A CA 1
ATOM 657 C C . GLY A 1 88 ? 22.182 -2.294 -38.892 1.00 75.19 88 GLY A C 1
ATOM 658 O O . GLY A 1 88 ? 22.657 -2.201 -40.019 1.00 75.19 88 GLY A O 1
ATOM 659 N N . SER A 1 89 ? 22.854 -2.862 -37.887 1.00 69.12 89 SER A N 1
ATOM 660 C CA . SER A 1 89 ? 24.238 -3.348 -38.008 1.00 69.12 89 SER A CA 1
ATOM 661 C C . SER A 1 89 ? 24.370 -4.593 -38.898 1.00 69.12 89 SER A C 1
ATOM 663 O O . SER A 1 89 ? 25.371 -4.750 -39.592 1.00 69.12 89 SER A O 1
ATOM 665 N N . VAL A 1 90 ? 23.373 -5.487 -38.901 1.00 60.62 90 VAL A N 1
ATOM 666 C CA . VAL A 1 90 ? 23.347 -6.676 -39.778 1.00 60.62 90 VAL A CA 1
ATOM 667 C C . VAL A 1 90 ? 23.025 -6.296 -41.229 1.00 60.62 90 VAL A C 1
ATOM 669 O O . VAL A 1 90 ? 23.534 -6.933 -42.150 1.00 60.62 90 VAL A O 1
ATOM 672 N N . GLY A 1 91 ? 22.226 -5.247 -41.447 1.00 56.41 91 GLY A N 1
ATOM 673 C CA . GLY A 1 91 ? 21.903 -4.734 -42.783 1.00 56.41 91 GLY A CA 1
ATOM 674 C C . GLY A 1 91 ? 23.062 -4.011 -43.482 1.00 56.41 91 GLY A C 1
ATOM 675 O O . GLY A 1 91 ? 23.156 -4.070 -44.705 1.00 56.41 91 GLY A O 1
ATOM 676 N N . ASP A 1 92 ? 23.964 -3.382 -42.722 1.00 54.12 92 ASP A N 1
ATOM 677 C CA . ASP A 1 92 ? 25.095 -2.600 -43.254 1.00 54.12 92 ASP A CA 1
ATOM 678 C C . ASP A 1 92 ? 26.387 -3.422 -43.449 1.00 54.12 92 ASP A C 1
ATOM 680 O O . ASP A 1 92 ? 27.437 -2.899 -43.824 1.00 54.12 92 ASP A O 1
ATOM 684 N N . ALA A 1 93 ? 26.333 -4.741 -43.228 1.00 57.34 93 ALA A N 1
ATOM 685 C CA . ALA A 1 93 ? 27.454 -5.645 -43.470 1.00 57.34 93 ALA A CA 1
ATOM 686 C C . ALA A 1 93 ? 27.680 -5.868 -44.983 1.00 57.34 93 ALA A C 1
ATOM 688 O O . ALA A 1 93 ? 27.450 -6.953 -45.521 1.00 57.34 93 ALA A O 1
ATOM 689 N N . ALA A 1 94 ? 28.159 -4.839 -45.689 1.00 57.47 94 ALA A N 1
ATOM 690 C CA . ALA A 1 94 ? 28.730 -4.983 -47.022 1.00 57.47 94 ALA A CA 1
ATOM 691 C C . ALA A 1 94 ? 29.943 -5.919 -46.925 1.00 57.47 94 ALA A C 1
ATOM 693 O O . ALA A 1 94 ? 30.964 -5.594 -46.318 1.00 57.47 94 ALA A O 1
ATOM 694 N N . THR A 1 95 ? 29.828 -7.118 -47.493 1.00 61.25 95 THR A N 1
ATOM 695 C CA . THR A 1 95 ? 30.966 -8.037 -47.556 1.00 61.25 95 THR A CA 1
ATOM 696 C C . THR A 1 95 ? 31.920 -7.518 -48.628 1.00 61.25 95 THR A C 1
ATOM 698 O O . THR A 1 95 ? 31.488 -7.225 -49.744 1.00 61.25 95 THR A O 1
ATOM 701 N N . TYR A 1 96 ? 33.204 -7.378 -48.295 1.00 56.75 96 TYR A N 1
ATOM 702 C CA . TYR A 1 96 ? 34.221 -7.028 -49.283 1.00 56.75 96 TYR A CA 1
ATOM 703 C C . TYR A 1 96 ? 34.251 -8.094 -50.382 1.00 56.75 96 TYR A C 1
ATOM 705 O O . TYR A 1 96 ? 34.339 -9.290 -50.092 1.00 56.75 96 TYR A O 1
ATOM 713 N N . ASP A 1 97 ? 34.154 -7.665 -51.638 1.00 59.06 97 ASP A N 1
ATOM 714 C CA . ASP A 1 97 ? 34.337 -8.562 -52.775 1.00 59.06 97 ASP A CA 1
ATOM 715 C C . ASP A 1 97 ? 35.823 -8.929 -52.961 1.00 59.06 97 ASP A C 1
ATOM 717 O O . ASP A 1 97 ? 36.717 -8.387 -52.308 1.00 59.06 97 ASP A O 1
ATOM 721 N N . ALA A 1 98 ? 36.112 -9.864 -53.872 1.00 62.59 98 ALA A N 1
ATOM 722 C CA . ALA A 1 98 ? 37.479 -10.318 -54.151 1.00 62.59 98 ALA A CA 1
ATOM 723 C C . ALA A 1 98 ? 38.414 -9.215 -54.708 1.00 62.59 98 ALA A C 1
ATOM 725 O O . ALA A 1 98 ? 39.612 -9.452 -54.851 1.00 62.59 98 ALA A O 1
ATOM 726 N N . SER A 1 99 ? 37.884 -8.025 -55.013 1.00 65.19 99 SER A N 1
ATOM 727 C CA . SER A 1 99 ? 38.617 -6.830 -55.448 1.00 65.19 99 SER A CA 1
ATOM 728 C C . SER A 1 99 ? 38.736 -5.743 -54.369 1.00 65.19 99 SER A C 1
ATOM 730 O O . SER A 1 99 ? 39.340 -4.703 -54.627 1.00 65.19 99 SER A O 1
ATOM 732 N N . GLY A 1 100 ? 38.216 -5.974 -53.157 1.00 55.97 100 GLY A N 1
ATOM 733 C CA . GLY A 1 100 ? 38.282 -5.022 -52.044 1.00 55.97 100 GLY A CA 1
ATOM 734 C C . GLY A 1 100 ? 37.269 -3.874 -52.124 1.00 55.97 100 GLY A C 1
ATOM 735 O O . GLY A 1 100 ? 37.409 -2.899 -51.387 1.00 55.97 100 GLY A O 1
ATOM 736 N N . GLY A 1 101 ? 36.254 -3.971 -52.987 1.00 60.22 101 GLY A N 1
ATOM 737 C CA . GLY A 1 101 ? 35.129 -3.034 -53.024 1.00 60.22 101 GLY A CA 1
ATOM 738 C C . GLY A 1 101 ? 34.070 -3.385 -51.977 1.00 60.22 101 GLY A C 1
ATOM 739 O O . GLY A 1 101 ? 33.845 -4.564 -51.690 1.00 60.22 101 GLY A O 1
ATOM 740 N N . SER A 1 102 ? 33.401 -2.378 -51.398 1.00 56.19 102 SER A N 1
ATOM 741 C CA . SER A 1 102 ? 32.223 -2.604 -50.554 1.00 56.19 102 SER A CA 1
ATOM 742 C C . SER A 1 102 ? 31.072 -3.117 -51.425 1.00 56.19 102 SER A C 1
ATOM 744 O O . SER A 1 102 ? 30.362 -2.361 -52.088 1.00 56.19 102 SER A O 1
ATOM 746 N N . GLY A 1 103 ? 30.899 -4.438 -51.455 1.00 53.34 103 GLY A N 1
ATOM 747 C CA . GLY A 1 103 ? 29.813 -5.081 -52.176 1.00 53.34 103 GLY A CA 1
ATOM 748 C C . GLY A 1 103 ? 28.492 -4.858 -51.448 1.00 53.34 103 GLY A C 1
ATOM 749 O O . GLY A 1 103 ? 28.095 -5.671 -50.616 1.00 53.34 103 GLY A O 1
ATOM 750 N N . SER A 1 104 ? 27.785 -3.772 -51.764 1.00 54.56 104 SER A N 1
ATOM 751 C CA . SER A 1 104 ? 26.349 -3.703 -51.492 1.00 54.56 104 SER A CA 1
ATOM 752 C C . SER A 1 104 ? 25.687 -4.796 -52.331 1.00 54.56 104 SER A C 1
ATOM 754 O O . SER A 1 104 ? 25.716 -4.746 -53.564 1.00 54.56 104 SER A O 1
ATOM 756 N N . ARG A 1 105 ? 25.125 -5.825 -51.684 1.00 56.34 105 ARG A N 1
ATOM 757 C CA . ARG A 1 105 ? 24.224 -6.758 -52.364 1.00 56.34 105 ARG A CA 1
ATOM 758 C C . ARG A 1 105 ? 23.020 -5.926 -52.799 1.00 56.34 105 ARG A C 1
ATOM 760 O O . ARG A 1 105 ? 22.137 -5.653 -51.997 1.00 56.34 105 ARG A O 1
ATOM 767 N N . ALA A 1 106 ? 23.017 -5.499 -54.060 1.00 56.28 106 ALA A N 1
ATOM 768 C CA . ALA A 1 106 ? 21.844 -4.930 -54.697 1.00 56.28 106 ALA A CA 1
ATOM 769 C C . ALA A 1 106 ? 20.758 -6.007 -54.665 1.00 56.28 106 ALA A C 1
ATOM 771 O O . ALA A 1 106 ? 20.772 -6.942 -55.469 1.00 56.28 106 ALA A O 1
ATOM 772 N N . ASP A 1 107 ? 19.871 -5.911 -53.679 1.00 53.31 107 ASP A N 1
ATOM 773 C CA . ASP A 1 107 ? 18.731 -6.797 -53.526 1.00 53.31 107 ASP A CA 1
ATOM 774 C C . ASP A 1 107 ? 17.732 -6.446 -54.631 1.00 53.31 107 ASP A C 1
ATOM 776 O O . ASP A 1 107 ? 16.845 -5.603 -54.508 1.00 53.31 107 ASP A O 1
ATOM 780 N N . GLY A 1 108 ? 17.985 -7.014 -55.808 1.00 52.22 108 GLY A N 1
ATOM 781 C CA . GLY A 1 108 ? 17.142 -6.894 -56.979 1.00 52.22 108 GLY A CA 1
ATOM 782 C C . GLY A 1 108 ? 15.892 -7.745 -56.813 1.00 52.22 108 GLY A C 1
ATOM 783 O O . GLY A 1 108 ? 15.739 -8.740 -57.516 1.00 52.22 108 GLY A O 1
ATOM 784 N N . ALA A 1 109 ? 14.980 -7.345 -55.930 1.00 51.78 109 ALA A N 1
ATOM 785 C CA . ALA A 1 109 ? 13.610 -7.834 -55.967 1.00 51.78 109 ALA A CA 1
ATOM 786 C C . ALA A 1 109 ? 12.919 -7.228 -57.201 1.00 51.78 109 ALA A C 1
ATOM 788 O O . ALA A 1 109 ? 12.434 -6.098 -57.178 1.00 51.78 109 ALA A O 1
ATOM 789 N N . ARG A 1 110 ? 12.921 -7.959 -58.322 1.00 59.06 110 ARG A N 1
ATOM 790 C CA . ARG A 1 110 ? 12.150 -7.598 -59.519 1.00 59.06 110 ARG A CA 1
ATOM 791 C C . ARG A 1 110 ? 10.846 -8.385 -59.520 1.00 59.06 110 ARG A C 1
ATOM 793 O O . ARG A 1 110 ? 10.851 -9.597 -59.714 1.00 59.06 110 ARG A O 1
ATOM 800 N N . LEU A 1 111 ? 9.740 -7.681 -59.299 1.00 54.41 111 LEU A N 1
ATOM 801 C CA . LEU A 1 111 ? 8.399 -8.194 -59.553 1.00 54.41 111 LEU A CA 1
ATOM 802 C C . LEU A 1 111 ? 8.190 -8.236 -61.070 1.00 54.41 111 LEU A C 1
ATOM 804 O O . LEU A 1 111 ? 8.240 -7.204 -61.736 1.00 54.41 111 LEU A O 1
ATOM 808 N N . PHE A 1 112 ? 7.995 -9.433 -61.618 1.00 58.59 112 PHE A N 1
ATOM 809 C CA . PHE A 1 112 ? 7.541 -9.594 -62.995 1.00 58.59 112 PHE A CA 1
ATOM 810 C C . PHE A 1 112 ? 6.015 -9.517 -63.001 1.00 58.59 112 PHE A C 1
ATOM 812 O O . PHE A 1 112 ? 5.338 -10.469 -62.618 1.00 58.59 112 PHE A O 1
ATOM 819 N N . GLU A 1 113 ? 5.478 -8.375 -63.417 1.00 61.88 113 GLU A N 1
ATOM 820 C CA . GLU A 1 113 ? 4.053 -8.222 -63.694 1.00 61.88 113 GLU A CA 1
ATOM 821 C C . GLU A 1 113 ? 3.785 -8.729 -65.118 1.00 61.88 113 GLU A C 1
ATOM 823 O O . GLU A 1 113 ? 4.132 -8.092 -66.112 1.00 61.88 113 GLU A O 1
ATOM 828 N N . GLY A 1 114 ? 3.256 -9.950 -65.215 1.00 63.16 114 GLY A N 1
ATOM 829 C CA . GLY A 1 114 ? 2.832 -10.548 -66.475 1.00 63.16 114 GLY A CA 1
ATOM 830 C C . GLY A 1 114 ? 1.386 -10.173 -66.765 1.00 63.16 114 GLY A C 1
ATOM 831 O O . GLY A 1 114 ? 0.488 -10.642 -66.072 1.00 63.16 114 GLY A O 1
ATOM 832 N N . THR A 1 115 ? 1.163 -9.373 -67.807 1.00 57.16 115 THR A N 1
ATOM 833 C CA . THR A 1 115 ? -0.173 -9.198 -68.393 1.00 57.16 115 THR A CA 1
ATOM 834 C C . THR A 1 115 ? -0.144 -9.760 -69.812 1.00 57.16 115 THR A C 1
ATOM 836 O O . THR A 1 115 ? 0.729 -9.387 -70.597 1.00 57.16 115 THR A O 1
ATOM 839 N N . LEU A 1 116 ? -1.040 -10.720 -70.067 1.00 45.31 116 LEU A N 1
ATOM 840 C CA . LEU A 1 116 ? -1.299 -11.374 -71.356 1.00 45.31 116 LEU A CA 1
ATOM 841 C C . LEU A 1 116 ? -2.006 -10.435 -72.337 1.00 45.31 116 LEU A C 1
ATOM 843 O O . LEU A 1 116 ? -2.845 -9.633 -71.866 1.00 45.31 116 LEU A O 1
#